Protein AF-A0A3N8IV10-F1 (afdb_monomer)

Solvent-accessible surface area (backbone atoms only — not comparable to full-atom values): 4316 Å² total; per-residue (Å²): 136,82,88,79,71,78,74,82,79,75,79,79,46,73,68,54,55,54,48,49,53,52,51,52,52,51,51,53,52,49,52,54,53,46,49,62,46,30,76,74,72,44,54,73,68,54,40,51,51,49,52,52,50,54,50,53,53,47,62,73,68,50,62,94,77,75,70,82,129

Radius of gyration: 16.62 Å; Cα contacts (8 Å, |Δi|>4): 13; chains: 1; bounding box: 40×31×36 Å

Mean predicted aligned error: 11.73 Å

Secondary structure (DSSP, 8-state):
-------TT----HHHHHHHHHHHHHHHHHHHHHHHHHHHH--HHHHHHHHHHHHHHHHHHS-TT----

pLDDT: mean 74.49, std 20.27, range [32.09, 95.62]

Foldseek 3Di:
DDPPDPPPPPPCDPVNVVVVVVVLVVVVVVLVVLQVVCVVPNDPVSNVVSVVVVVVSCVVPPPPPPDDD

Sequence (69 aa):
MSATGKITGLRIGPDYLQFADTLALAACSLLVALDGFVGRFGTPEEQEALGALVNAYRELHEPLGASPR

Structure (mmCIF, N/CA/C/O backbone):
data_AF-A0A3N8IV10-F1
#
_entry.id   AF-A0A3N8IV10-F1
#
loop_
_atom_site.group_PDB
_atom_site.id
_atom_site.type_symbol
_atom_site.label_atom_id
_atom_site.label_alt_id
_atom_site.label_comp_id
_atom_site.label_asym_id
_atom_site.label_entity_id
_atom_site.label_seq_id
_atom_site.pdbx_PDB_ins_code
_atom_site.Cartn_x
_atom_site.Cartn_y
_atom_site.Cartn_z
_atom_site.occupancy
_atom_site.B_iso_or_equiv
_atom_site.auth_seq_id
_atom_site.auth_comp_id
_atom_site.auth_asym_id
_atom_site.auth_atom_id
_atom_site.pdbx_PDB_model_num
ATOM 1 N N . MET A 1 1 ? 23.170 20.556 0.915 1.00 32.09 1 MET A N 1
ATOM 2 C CA . MET A 1 1 ? 23.936 19.439 0.319 1.00 32.09 1 MET A CA 1
ATOM 3 C C . MET A 1 1 ? 22.996 18.695 -0.608 1.00 32.09 1 MET A C 1
ATOM 5 O O . MET A 1 1 ? 22.097 18.023 -0.130 1.00 32.09 1 MET A O 1
ATOM 9 N N . SER A 1 2 ? 23.124 18.923 -1.914 1.00 34.94 2 SER A N 1
ATOM 10 C CA . SER A 1 2 ? 22.311 18.258 -2.934 1.00 34.94 2 SER A CA 1
ATOM 11 C C . SER A 1 2 ? 23.030 16.975 -3.328 1.00 34.94 2 SER A C 1
ATOM 13 O O . SER A 1 2 ? 24.096 17.042 -3.939 1.00 34.94 2 SER A O 1
ATOM 15 N N . ALA A 1 3 ? 22.499 15.813 -2.952 1.00 41.12 3 ALA A N 1
ATOM 16 C CA . ALA A 1 3 ? 23.013 14.523 -3.407 1.00 41.12 3 ALA A CA 1
ATOM 17 C C . ALA A 1 3 ? 22.548 14.256 -4.849 1.00 41.12 3 ALA A C 1
ATOM 19 O O . ALA A 1 3 ? 21.890 13.265 -5.142 1.00 41.12 3 ALA A O 1
ATOM 20 N N . THR A 1 4 ? 22.876 15.161 -5.771 1.00 47.38 4 THR A N 1
ATOM 21 C CA . THR A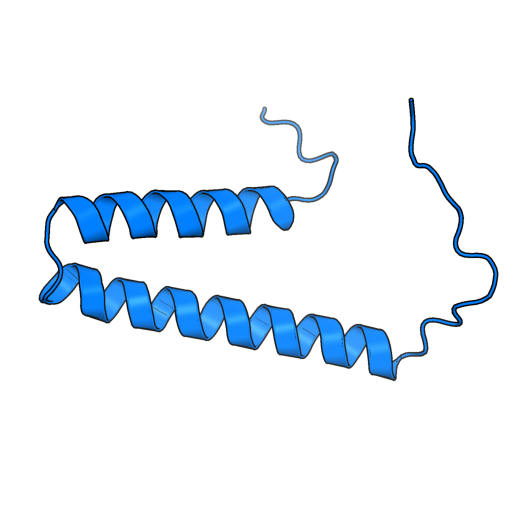 1 4 ? 22.681 14.951 -7.209 1.00 47.38 4 THR A CA 1
ATOM 22 C C . THR A 1 4 ? 23.900 14.212 -7.754 1.00 47.38 4 THR A C 1
ATOM 24 O O . THR A 1 4 ? 24.678 14.734 -8.549 1.00 47.38 4 THR A O 1
ATOM 27 N N . GLY A 1 5 ? 24.112 12.987 -7.276 1.00 38.88 5 GLY A N 1
ATOM 28 C CA . GLY A 1 5 ? 25.056 12.069 -7.892 1.00 38.88 5 GLY A CA 1
ATOM 29 C C . GLY A 1 5 ? 24.426 11.507 -9.159 1.00 38.88 5 GLY A C 1
ATOM 30 O O . GLY A 1 5 ? 23.583 10.620 -9.081 1.00 38.88 5 GLY A O 1
ATOM 31 N N . LYS A 1 6 ? 24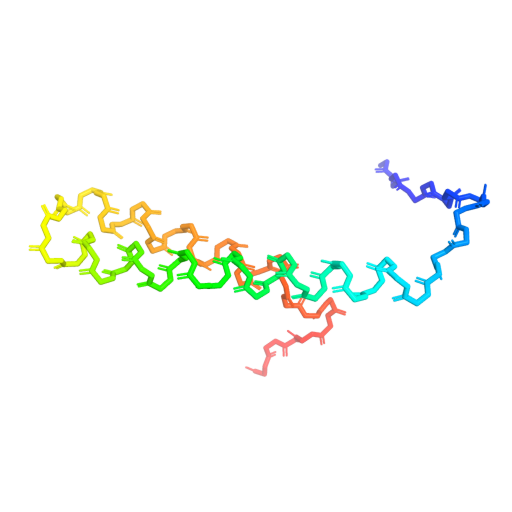.819 12.003 -10.340 1.00 44.62 6 LYS A N 1
ATOM 32 C CA . LYS A 1 6 ? 24.622 11.240 -11.579 1.00 44.62 6 LYS A CA 1
ATOM 33 C C . LYS A 1 6 ? 25.351 9.912 -11.386 1.00 44.62 6 LYS A C 1
ATOM 35 O O . LYS A 1 6 ? 26.579 9.892 -11.400 1.00 44.62 6 LYS A O 1
ATOM 40 N N . ILE A 1 7 ? 24.616 8.815 -11.224 1.00 50.53 7 ILE A N 1
ATOM 41 C CA . ILE A 1 7 ? 25.178 7.470 -11.365 1.00 50.53 7 ILE A CA 1
ATOM 42 C C . ILE A 1 7 ? 25.485 7.295 -12.859 1.00 50.53 7 ILE A C 1
ATOM 44 O O . ILE A 1 7 ? 24.682 6.787 -13.640 1.00 50.53 7 ILE A O 1
ATOM 48 N N . THR A 1 8 ? 26.622 7.831 -13.301 1.00 46.53 8 THR A N 1
ATOM 49 C CA . THR A 1 8 ? 27.139 7.656 -14.658 1.00 46.53 8 THR A CA 1
ATOM 50 C C . THR A 1 8 ? 27.458 6.182 -14.869 1.00 46.53 8 THR A C 1
ATOM 52 O O . THR A 1 8 ? 28.371 5.660 -14.238 1.00 46.53 8 THR A O 1
ATOM 55 N N . GLY A 1 9 ? 26.711 5.517 -15.755 1.00 48.06 9 GLY A N 1
ATOM 56 C CA . GLY A 1 9 ? 27.006 4.150 -16.201 1.00 48.06 9 GLY A CA 1
ATOM 57 C C . GLY A 1 9 ? 25.865 3.142 -16.076 1.00 48.06 9 GLY A C 1
ATOM 58 O O . GLY A 1 9 ? 25.956 2.081 -16.691 1.00 48.06 9 GLY A O 1
ATOM 59 N N . LEU A 1 10 ? 24.775 3.449 -15.363 1.00 48.72 10 LEU A N 1
ATOM 60 C CA . LEU A 1 10 ? 23.626 2.544 -15.318 1.00 48.72 10 LEU A CA 1
ATOM 61 C C . LEU A 1 10 ? 22.810 2.698 -16.610 1.00 48.72 10 LEU A C 1
ATOM 63 O O . LEU A 1 10 ? 21.978 3.596 -16.739 1.00 48.72 10 LEU A O 1
ATOM 67 N N . ARG A 1 11 ? 23.074 1.845 -17.606 1.00 45.88 11 ARG A N 1
ATOM 68 C CA . ARG A 1 11 ? 22.158 1.683 -18.739 1.00 45.88 11 ARG A CA 1
ATOM 69 C C . ARG A 1 11 ? 20.886 1.038 -18.201 1.00 45.88 11 ARG A C 1
ATOM 71 O O . ARG A 1 11 ? 20.836 -0.174 -18.028 1.00 45.88 11 ARG A O 1
ATOM 78 N N . ILE A 1 12 ? 19.883 1.862 -17.916 1.00 54.09 12 ILE A N 1
ATOM 79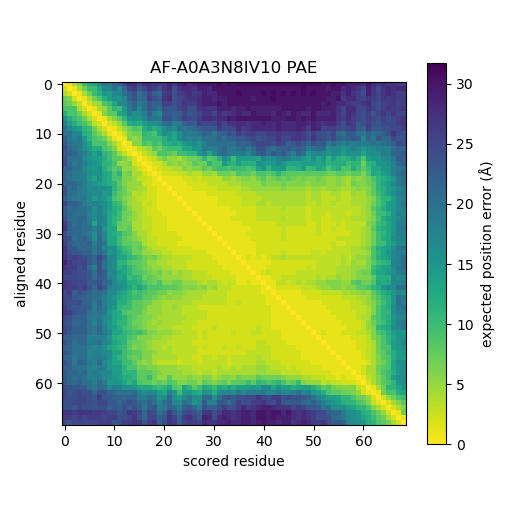 C CA . ILE A 1 12 ? 18.522 1.405 -17.646 1.00 54.09 12 ILE A CA 1
ATOM 80 C C . ILE A 1 12 ? 18.011 0.785 -18.951 1.00 54.09 12 ILE A C 1
ATOM 82 O O . ILE A 1 12 ? 17.613 1.490 -19.875 1.00 54.09 12 ILE A O 1
ATOM 86 N N . GLY A 1 13 ? 18.141 -0.535 -19.068 1.00 56.09 13 GLY A N 1
ATOM 87 C CA . GLY A 1 13 ? 17.537 -1.294 -20.157 1.00 56.09 13 GLY A CA 1
ATOM 88 C C . GLY A 1 13 ? 16.010 -1.327 -20.013 1.00 56.09 13 GLY A C 1
ATOM 89 O O . GLY A 1 13 ? 15.497 -1.072 -18.920 1.00 56.09 13 GLY A O 1
ATOM 90 N N . PRO A 1 14 ? 15.271 -1.662 -21.084 1.00 58.94 14 PRO A N 1
ATOM 91 C CA . PRO A 1 14 ? 13.810 -1.799 -21.038 1.00 58.94 14 PRO A CA 1
ATOM 92 C C . PRO A 1 14 ? 13.340 -2.762 -19.933 1.00 58.94 14 PRO A C 1
ATOM 94 O O . PRO A 1 14 ? 12.309 -2.520 -19.312 1.00 58.94 14 PRO A O 1
ATOM 97 N N . ASP A 1 15 ? 14.147 -3.774 -19.610 1.00 62.25 15 ASP A N 1
ATOM 98 C CA . ASP A 1 15 ? 13.873 -4.748 -18.547 1.00 62.25 15 ASP A CA 1
ATOM 99 C C . ASP A 1 15 ? 13.816 -4.113 -17.147 1.00 62.25 15 ASP A C 1
ATOM 101 O O . ASP A 1 15 ? 13.053 -4.554 -16.293 1.00 62.25 15 ASP A O 1
ATOM 105 N N . TYR A 1 16 ? 14.586 -3.048 -16.899 1.00 61.47 16 TYR A N 1
ATOM 106 C CA . TYR A 1 16 ? 14.572 -2.347 -15.611 1.00 61.47 16 TYR A CA 1
ATOM 107 C C . TYR A 1 16 ? 13.308 -1.497 -15.444 1.00 61.47 16 TYR A C 1
ATOM 109 O O . TYR A 1 16 ? 12.762 -1.416 -14.347 1.00 61.47 16 TYR A O 1
ATOM 117 N N . LEU A 1 17 ? 12.821 -0.886 -16.529 1.00 65.94 17 LEU A N 1
ATOM 118 C CA . LEU A 1 17 ? 11.552 -0.153 -16.515 1.00 65.94 17 LEU A CA 1
ATOM 119 C C . LEU A 1 17 ? 10.373 -1.112 -16.309 1.00 65.94 17 LEU A C 1
ATOM 121 O O . LEU A 1 17 ? 9.554 -0.880 -15.428 1.00 65.94 17 LEU A O 1
ATOM 125 N N . GLN A 1 18 ? 10.352 -2.243 -17.020 1.00 68.12 18 GLN A N 1
ATOM 126 C CA . GLN A 1 18 ? 9.342 -3.288 -16.812 1.00 68.12 18 GLN A CA 1
ATOM 127 C C . GLN A 1 18 ? 9.384 -3.874 -15.393 1.00 68.12 18 GLN A C 1
ATOM 129 O O . GL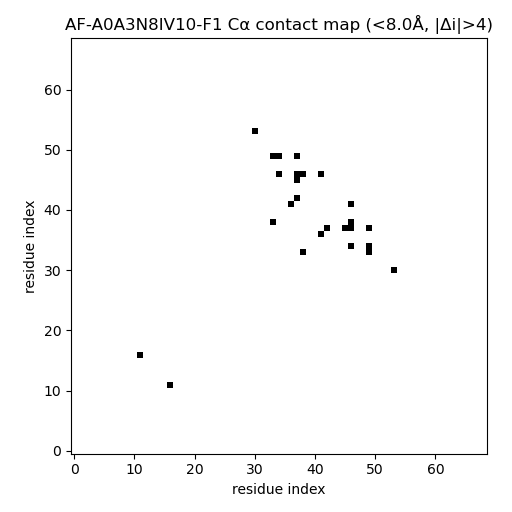N A 1 18 ? 8.339 -4.147 -14.799 1.00 68.12 18 GLN A O 1
ATOM 134 N N . PHE A 1 19 ? 10.580 -4.045 -14.824 1.00 75.94 19 PHE A N 1
ATOM 135 C CA . PHE A 1 19 ? 10.744 -4.466 -13.436 1.00 75.94 19 PHE A CA 1
ATOM 136 C C . PHE A 1 19 ? 10.189 -3.426 -12.453 1.00 75.94 19 PHE A C 1
ATOM 138 O O . PHE A 1 19 ? 9.474 -3.793 -11.523 1.00 75.94 19 PHE A O 1
ATOM 145 N N . ALA A 1 20 ? 10.471 -2.138 -12.669 1.00 77.00 20 ALA A N 1
ATOM 146 C CA . ALA A 1 20 ? 9.955 -1.054 -11.837 1.00 77.00 20 ALA A CA 1
ATOM 147 C C . ALA A 1 20 ? 8.420 -0.967 -11.892 1.00 77.00 20 ALA A C 1
ATOM 149 O O . ALA A 1 20 ? 7.784 -0.856 -10.845 1.00 77.00 20 ALA A O 1
ATOM 150 N N . ASP A 1 21 ? 7.826 -1.105 -13.079 1.00 78.69 21 ASP A N 1
ATOM 151 C CA . ASP A 1 21 ? 6.370 -1.127 -13.257 1.00 78.69 21 ASP A CA 1
ATOM 152 C C . ASP A 1 21 ? 5.737 -2.340 -12.561 1.00 78.69 21 ASP A C 1
ATOM 154 O O . ASP A 1 21 ? 4.719 -2.220 -11.877 1.00 78.69 21 ASP A O 1
ATOM 158 N N . THR A 1 22 ? 6.372 -3.510 -12.673 1.00 81.38 22 THR A N 1
ATOM 159 C CA . THR A 1 22 ? 5.928 -4.735 -11.990 1.00 81.38 22 THR A CA 1
ATOM 160 C C . THR A 1 22 ? 5.986 -4.574 -10.473 1.00 81.38 22 THR A C 1
ATOM 162 O O . THR A 1 22 ? 5.060 -4.972 -9.766 1.00 81.38 22 THR A O 1
ATOM 165 N N . LEU A 1 23 ? 7.055 -3.962 -9.958 1.00 84.44 23 LEU A N 1
ATOM 166 C CA . LEU A 1 23 ? 7.218 -3.700 -8.533 1.00 84.44 23 LEU A CA 1
ATOM 167 C C . LEU A 1 23 ? 6.181 -2.691 -8.024 1.00 84.44 23 LEU A C 1
ATOM 169 O O . LEU A 1 23 ? 5.594 -2.910 -6.965 1.00 84.44 23 LEU A O 1
ATOM 173 N N . ALA A 1 24 ? 5.916 -1.626 -8.784 1.00 85.00 24 ALA A N 1
ATOM 174 C CA . ALA A 1 24 ? 4.875 -0.656 -8.460 1.00 85.00 24 ALA A CA 1
ATOM 175 C C . ALA A 1 24 ? 3.489 -1.320 -8.422 1.00 85.00 24 ALA A C 1
ATOM 177 O O . ALA A 1 24 ? 2.740 -1.143 -7.464 1.00 85.00 24 ALA A O 1
ATOM 178 N N . LEU A 1 25 ? 3.170 -2.165 -9.407 1.00 84.94 25 LEU A N 1
ATOM 179 C CA . LEU A 1 25 ? 1.914 -2.914 -9.433 1.00 84.94 25 LEU A CA 1
ATOM 180 C C . LEU A 1 25 ? 1.784 -3.874 -8.239 1.00 84.94 25 LEU A C 1
ATOM 182 O O . LEU A 1 25 ? 0.709 -3.970 -7.641 1.00 84.94 25 LEU A O 1
ATOM 186 N N . ALA A 1 26 ? 2.864 -4.566 -7.867 1.00 89.56 26 ALA A N 1
ATOM 187 C CA . ALA A 1 26 ? 2.887 -5.455 -6.708 1.00 89.56 26 ALA A CA 1
ATOM 188 C C . ALA A 1 26 ? 2.677 -4.687 -5.392 1.00 89.56 26 ALA A C 1
ATOM 190 O O . ALA A 1 26 ? 1.881 -5.115 -4.556 1.00 89.56 26 ALA A O 1
ATOM 191 N N . ALA A 1 27 ? 3.330 -3.531 -5.231 1.00 89.62 27 ALA A N 1
ATOM 192 C CA . ALA A 1 27 ? 3.155 -2.661 -4.071 1.00 89.62 27 ALA A CA 1
ATOM 193 C C . ALA A 1 27 ? 1.712 -2.138 -3.965 1.00 89.62 27 ALA A C 1
ATOM 195 O O . ALA A 1 27 ? 1.092 -2.272 -2.910 1.00 89.62 27 ALA A O 1
ATOM 196 N N . CYS A 1 28 ? 1.135 -1.641 -5.065 1.00 89.06 28 CYS A N 1
ATOM 197 C CA . CYS A 1 28 ? -0.273 -1.238 -5.123 1.00 89.06 28 CYS A CA 1
ATOM 198 C C . CYS A 1 28 ? -1.219 -2.387 -4.744 1.00 89.06 28 CYS A C 1
ATOM 200 O O . CYS A 1 28 ? -2.134 -2.200 -3.944 1.00 89.06 28 CYS A O 1
ATOM 202 N N . SER A 1 29 ? -0.986 -3.585 -5.287 1.00 91.88 29 SER A N 1
ATOM 203 C CA . SER A 1 29 ? -1.812 -4.768 -5.005 1.00 91.88 29 SER A CA 1
ATOM 204 C C . SER A 1 29 ? -1.763 -5.160 -3.525 1.00 91.88 29 SER A C 1
ATOM 206 O O . SER A 1 29 ? -2.793 -5.493 -2.939 1.00 91.88 29 SER A O 1
ATOM 208 N N . LEU 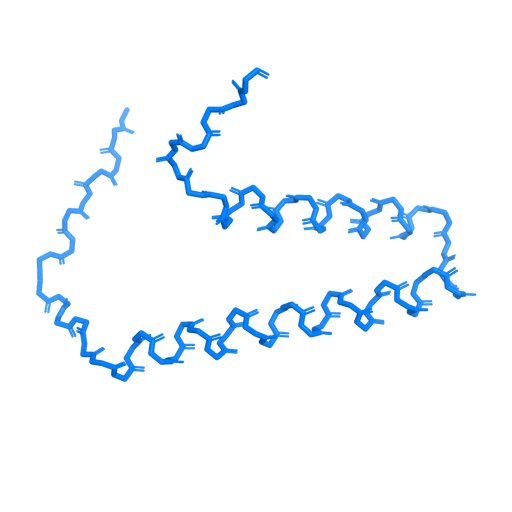A 1 30 ? -0.583 -5.080 -2.903 1.00 92.81 30 LEU A N 1
ATOM 209 C CA . LEU A 1 30 ? -0.409 -5.336 -1.475 1.00 92.81 30 LEU A CA 1
ATOM 210 C C . LEU A 1 30 ? -1.136 -4.294 -0.617 1.00 92.81 30 LEU A C 1
ATOM 212 O O . LEU A 1 30 ? -1.830 -4.672 0.322 1.00 92.81 30 LEU A O 1
ATOM 216 N N . LEU A 1 31 ? -1.013 -3.004 -0.944 1.00 92.75 31 LEU A N 1
ATOM 217 C CA . LEU A 1 31 ? -1.684 -1.932 -0.201 1.00 92.75 31 LEU A CA 1
ATOM 218 C C . LEU A 1 31 ? -3.210 -2.082 -0.240 1.00 92.75 31 LEU A C 1
ATOM 220 O O . LEU A 1 31 ? -3.854 -1.947 0.794 1.00 92.75 31 LEU A O 1
ATOM 224 N N . VAL A 1 32 ? -3.785 -2.442 -1.393 1.00 90.81 32 VAL A N 1
ATOM 225 C CA . VAL A 1 32 ? -5.228 -2.719 -1.518 1.00 90.81 32 VAL A CA 1
ATOM 226 C C . VAL A 1 32 ? -5.648 -3.929 -0.677 1.00 90.81 32 VAL A C 1
ATOM 228 O O . VAL A 1 32 ? -6.689 -3.900 -0.022 1.00 90.81 32 VAL A O 1
ATOM 231 N N . ALA A 1 33 ? -4.846 -4.997 -0.667 1.00 93.06 33 ALA A N 1
ATOM 232 C CA . ALA A 1 33 ? -5.133 -6.173 0.151 1.00 93.06 33 ALA A CA 1
ATOM 233 C C . ALA A 1 33 ? -5.078 -5.853 1.655 1.00 93.06 33 ALA A C 1
ATOM 235 O O . ALA A 1 33 ? -5.936 -6.308 2.414 1.00 93.06 33 ALA A O 1
ATOM 236 N N . LEU A 1 34 ? -4.096 -5.049 2.076 1.00 92.88 34 LEU A N 1
ATOM 237 C CA . LEU A 1 34 ? -3.974 -4.577 3.453 1.00 92.88 34 LEU A CA 1
ATOM 238 C C . LEU A 1 34 ? -5.146 -3.676 3.843 1.00 92.88 34 LEU A C 1
ATOM 240 O O . LEU A 1 34 ? -5.671 -3.846 4.935 1.00 92.88 34 LEU A O 1
ATOM 244 N N . ASP A 1 35 ? -5.605 -2.796 2.954 1.00 91.56 35 ASP A N 1
ATOM 245 C CA . ASP A 1 35 ? -6.758 -1.919 3.202 1.00 91.56 35 ASP A CA 1
ATOM 246 C C . ASP A 1 35 ? -8.034 -2.721 3.462 1.00 91.56 35 ASP A C 1
ATOM 248 O O . ASP A 1 35 ? -8.692 -2.545 4.488 1.00 91.5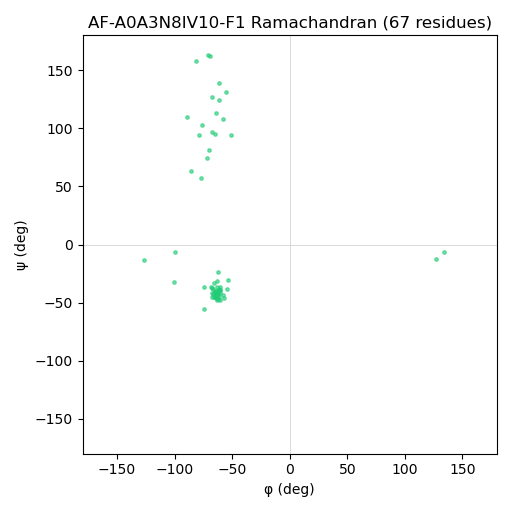6 35 ASP A O 1
ATOM 252 N N . GLY A 1 36 ? -8.315 -3.715 2.615 1.00 89.81 36 GLY A N 1
ATOM 253 C CA . GLY A 1 36 ? -9.452 -4.611 2.821 1.00 89.81 36 GLY A CA 1
ATOM 254 C C . GLY A 1 36 ? -9.353 -5.447 4.104 1.00 89.81 36 GLY A C 1
ATOM 255 O O . GLY A 1 36 ? -10.366 -5.695 4.762 1.00 89.81 36 GLY A O 1
ATOM 256 N N . PHE A 1 37 ? -8.147 -5.887 4.474 1.00 93.62 37 PHE A N 1
ATOM 257 C CA . PHE A 1 37 ? -7.927 -6.686 5.679 1.00 93.62 37 PHE A CA 1
ATOM 258 C C . PHE A 1 37 ? -8.024 -5.840 6.957 1.00 93.62 37 PHE A C 1
ATOM 260 O O . PHE A 1 37 ? -8.832 -6.135 7.838 1.00 93.62 37 PHE A O 1
ATOM 267 N N . VAL A 1 38 ? -7.239 -4.769 7.047 1.00 94.25 38 VAL A N 1
ATOM 268 C CA . VAL A 1 38 ? -7.149 -3.883 8.215 1.00 94.25 38 VAL A CA 1
ATOM 269 C C . VAL A 1 38 ? -8.447 -3.100 8.407 1.00 94.25 38 VAL A C 1
ATOM 271 O O . VAL A 1 38 ? -8.911 -2.961 9.535 1.00 94.25 38 VAL A O 1
ATOM 274 N N . GLY A 1 39 ? -9.116 -2.686 7.328 1.00 90.88 39 GLY A N 1
ATOM 275 C CA . GLY A 1 39 ? -10.433 -2.052 7.421 1.00 90.88 39 GLY A CA 1
ATOM 276 C C . GLY A 1 39 ? -11.514 -2.964 8.014 1.00 90.88 39 GLY A C 1
ATOM 277 O O . GLY A 1 39 ? -12.498 -2.477 8.567 1.00 90.88 39 GLY A O 1
ATOM 278 N N . ARG A 1 40 ? -11.347 -4.293 7.931 1.00 91.75 40 ARG A N 1
ATOM 279 C CA . ARG A 1 40 ? -12.320 -5.267 8.451 1.00 91.75 40 ARG A CA 1
ATOM 280 C C . ARG A 1 40 ? -11.938 -5.871 9.802 1.00 91.75 40 ARG A C 1
ATOM 282 O O . ARG A 1 40 ? -12.834 -6.220 10.567 1.00 91.75 40 ARG A O 1
ATOM 289 N N . PHE A 1 41 ? -10.646 -6.031 10.071 1.00 93.69 41 PHE A N 1
ATOM 290 C CA . PHE A 1 41 ? -10.142 -6.763 11.237 1.00 93.69 41 PHE A CA 1
ATOM 291 C C . PHE A 1 41 ? -9.146 -5.977 12.090 1.00 93.69 41 PHE A C 1
ATOM 293 O O . PHE A 1 41 ? -8.846 -6.414 13.198 1.00 93.69 41 PHE A O 1
ATOM 300 N N . GLY A 1 42 ? -8.623 -4.863 11.582 1.00 90.75 42 GLY A N 1
ATOM 301 C CA . GLY A 1 42 ? -7.579 -4.095 12.246 1.00 90.75 42 GLY A CA 1
ATOM 302 C C . GLY A 1 42 ? -8.107 -3.162 13.327 1.00 90.75 42 GLY A C 1
ATOM 303 O O . GLY A 1 42 ? -9.278 -2.763 13.319 1.00 90.75 42 GLY A O 1
ATOM 304 N N . THR A 1 43 ? -7.225 -2.798 14.253 1.00 95.62 43 THR A N 1
ATOM 305 C CA . THR A 1 43 ? -7.509 -1.789 15.278 1.00 95.62 43 THR A CA 1
ATOM 306 C C . THR A 1 43 ? -7.585 -0.386 14.660 1.00 95.62 43 THR A C 1
ATOM 308 O O . THR A 1 43 ? -7.095 -0.165 13.547 1.00 95.62 43 THR A O 1
ATOM 311 N N . PRO A 1 44 ? -8.169 0.599 15.365 1.00 94.19 44 PRO A N 1
ATOM 312 C CA . PRO A 1 44 ? -8.143 1.989 14.9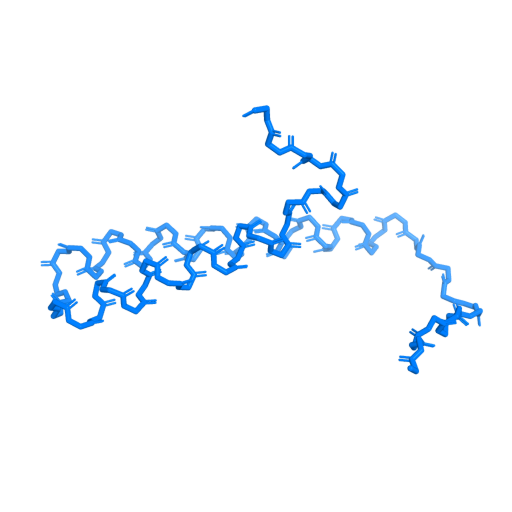17 1.00 94.19 44 PRO A CA 1
ATOM 313 C C . PRO A 1 44 ? -6.724 2.512 14.651 1.00 94.19 44 PRO A C 1
ATOM 315 O O . PRO A 1 44 ? -6.523 3.216 13.664 1.00 94.19 44 PRO A O 1
ATOM 318 N N . GLU A 1 45 ? -5.731 2.131 15.467 1.00 95.62 45 GLU A N 1
ATOM 319 C CA . GLU A 1 45 ? -4.339 2.540 15.231 1.00 95.62 45 GLU A CA 1
ATOM 320 C C . GLU A 1 45 ? -3.756 1.913 13.957 1.00 95.62 45 GLU A C 1
ATOM 322 O O . GLU A 1 45 ? -3.031 2.575 13.218 1.00 95.62 45 GLU A O 1
ATOM 327 N N . GLU A 1 46 ? -4.078 0.650 13.666 1.00 93.31 46 GLU A N 1
ATOM 328 C CA . GLU A 1 46 ? -3.617 -0.026 12.447 1.00 93.31 46 GLU A CA 1
ATOM 329 C C . GLU A 1 46 ? -4.243 0.585 11.188 1.00 93.31 46 GLU A C 1
ATOM 331 O O . GLU A 1 46 ? -3.565 0.738 10.171 1.00 93.31 46 GLU A O 1
ATOM 336 N N . GLN A 1 47 ? -5.517 0.981 11.259 1.00 92.94 47 GLN A N 1
ATOM 337 C CA . GLN A 1 47 ? -6.205 1.683 10.172 1.00 92.94 47 GLN A CA 1
ATOM 338 C C . GLN A 1 47 ? -5.575 3.057 9.904 1.00 92.94 47 GLN A C 1
ATOM 340 O O . GLN A 1 47 ? -5.342 3.414 8.748 1.00 92.94 47 GLN A O 1
ATOM 345 N N . GLU A 1 48 ? -5.240 3.808 10.955 1.00 93.75 48 GLU A N 1
ATOM 346 C CA . GLU A 1 48 ? -4.548 5.096 10.832 1.00 93.75 48 GLU A CA 1
ATOM 347 C C . GLU A 1 48 ? -3.135 4.928 10.254 1.00 93.75 48 GLU A C 1
ATOM 349 O O . GLU A 1 48 ? -2.756 5.629 9.311 1.00 93.75 48 GLU A O 1
ATOM 354 N N . ALA A 1 49 ? -2.375 3.949 10.755 1.00 93.88 49 ALA A N 1
ATOM 355 C CA . ALA A 1 49 ? -1.039 3.635 10.258 1.00 93.88 49 ALA A CA 1
ATOM 356 C C . ALA A 1 49 ? -1.059 3.225 8.777 1.00 93.88 49 ALA A C 1
ATOM 358 O O . ALA A 1 49 ? -0.192 3.641 8.003 1.00 93.88 49 ALA A O 1
ATOM 359 N N . LEU A 1 50 ? -2.066 2.455 8.357 1.00 93.69 50 LEU A N 1
ATOM 360 C CA . LEU A 1 50 ? -2.238 2.091 6.957 1.00 93.69 50 LEU A CA 1
ATOM 361 C C . LEU A 1 50 ? -2.598 3.303 6.090 1.00 93.69 50 LEU A C 1
ATOM 36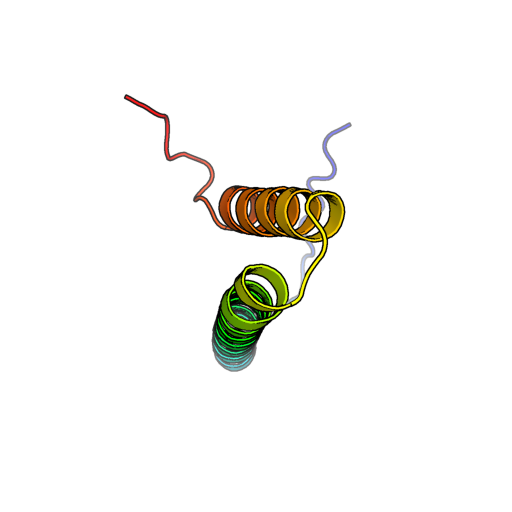3 O O . LEU A 1 50 ? -2.034 3.464 5.008 1.00 93.69 50 LEU A O 1
ATOM 367 N N . GLY A 1 51 ? -3.471 4.189 6.572 1.00 90.38 51 GLY A N 1
ATOM 368 C CA . GLY A 1 51 ? -3.780 5.448 5.892 1.00 90.38 51 GLY A CA 1
ATOM 369 C C . GLY A 1 51 ? -2.531 6.310 5.675 1.00 90.38 51 GLY A C 1
ATOM 370 O O . GLY A 1 51 ? -2.303 6.816 4.573 1.00 90.38 51 GLY A O 1
ATOM 371 N N . ALA A 1 52 ? -1.671 6.415 6.691 1.00 93.06 52 ALA A N 1
ATOM 372 C CA . ALA A 1 52 ? -0.390 7.111 6.587 1.00 93.06 52 ALA A CA 1
ATOM 373 C C . ALA A 1 52 ? 0.553 6.448 5.566 1.00 93.06 52 ALA A C 1
ATOM 375 O O . ALA A 1 52 ? 1.171 7.142 4.758 1.00 93.06 52 ALA A O 1
ATOM 376 N N . LEU A 1 53 ? 0.625 5.112 5.550 1.00 90.94 53 LEU A N 1
ATOM 377 C CA . LEU A 1 53 ? 1.443 4.355 4.600 1.00 90.94 53 LEU A CA 1
ATOM 378 C C . LEU A 1 53 ? 0.990 4.564 3.146 1.00 90.94 53 LEU A C 1
ATOM 380 O O . LEU A 1 53 ? 1.821 4.789 2.266 1.00 90.94 53 LEU A O 1
ATOM 384 N N . VAL A 1 54 ? -0.320 4.520 2.890 1.00 89.62 54 VAL A N 1
ATOM 385 C CA . VAL A 1 54 ? -0.892 4.755 1.554 1.00 89.62 54 VAL A CA 1
ATOM 386 C C . VAL A 1 54 ? -0.613 6.182 1.080 1.00 89.62 54 VAL A C 1
ATOM 388 O O . VAL A 1 54 ? -0.244 6.381 -0.080 1.00 89.62 54 VAL A O 1
ATOM 391 N N . ASN A 1 55 ? -0.746 7.174 1.964 1.00 88.69 55 ASN A N 1
ATOM 392 C CA . ASN A 1 55 ? -0.440 8.566 1.633 1.00 88.69 55 ASN A CA 1
ATOM 393 C C . ASN A 1 55 ? 1.047 8.760 1.308 1.00 88.69 55 ASN A C 1
ATOM 395 O O . ASN A 1 55 ? 1.362 9.334 0.269 1.00 88.69 55 ASN A O 1
ATOM 399 N N . ALA A 1 56 ? 1.954 8.205 2.116 1.00 89.06 56 ALA A N 1
ATOM 400 C CA . ALA A 1 56 ? 3.392 8.270 1.851 1.00 89.06 56 ALA A CA 1
ATOM 401 C C . ALA A 1 56 ? 3.770 7.599 0.517 1.00 89.06 56 ALA A C 1
ATOM 403 O O . ALA A 1 56 ? 4.594 8.117 -0.237 1.00 89.06 56 ALA A O 1
ATOM 404 N N . TYR A 1 57 ? 3.140 6.465 0.190 1.00 86.19 57 TYR A N 1
ATOM 405 C CA . TYR A 1 57 ? 3.337 5.805 -1.101 1.00 86.19 57 TYR A CA 1
ATOM 406 C C . TYR A 1 57 ? 2.860 6.678 -2.273 1.00 86.19 57 TYR A C 1
ATOM 408 O O . TYR A 1 57 ? 3.536 6.757 -3.299 1.00 86.19 57 TYR A O 1
ATOM 416 N N . ARG A 1 58 ? 1.728 7.378 -2.117 1.00 84.38 58 ARG A N 1
ATOM 417 C CA . ARG A 1 58 ? 1.222 8.319 -3.126 1.00 84.38 58 ARG A CA 1
ATOM 418 C C . ARG A 1 58 ? 2.180 9.487 -3.337 1.00 84.38 58 ARG A C 1
ATOM 420 O O . ARG A 1 58 ? 2.501 9.769 -4.483 1.00 84.38 58 ARG A O 1
ATOM 427 N N . GLU A 1 59 ? 2.653 10.120 -2.268 1.00 86.12 59 GLU A N 1
ATOM 428 C CA . GLU A 1 59 ? 3.599 11.245 -2.345 1.00 86.12 59 GLU A CA 1
ATOM 429 C C . GLU A 1 59 ? 4.916 10.849 -3.028 1.00 86.12 59 GLU A C 1
ATOM 431 O O . GLU A 1 59 ? 5.473 11.622 -3.803 1.00 86.12 59 GLU A O 1
ATOM 436 N N . LEU A 1 60 ? 5.395 9.620 -2.803 1.00 81.62 60 LEU A N 1
ATOM 437 C CA . LEU A 1 60 ? 6.600 9.101 -3.454 1.00 81.62 60 LEU A CA 1
ATOM 438 C C . LEU A 1 60 ? 6.434 8.936 -4.975 1.00 81.62 60 LEU A C 1
ATOM 440 O O . LEU A 1 60 ? 7.404 9.073 -5.723 1.00 81.62 60 LEU A O 1
ATOM 444 N N . HIS A 1 61 ? 5.221 8.610 -5.423 1.00 74.69 61 HIS A N 1
ATOM 445 C CA . HIS A 1 61 ? 4.892 8.361 -6.827 1.00 74.69 61 HIS A CA 1
ATOM 446 C C . HIS A 1 61 ? 4.235 9.556 -7.529 1.00 74.69 61 HIS A C 1
ATOM 448 O O . HIS A 1 61 ? 4.030 9.511 -8.746 1.00 74.69 61 HIS A O 1
ATOM 45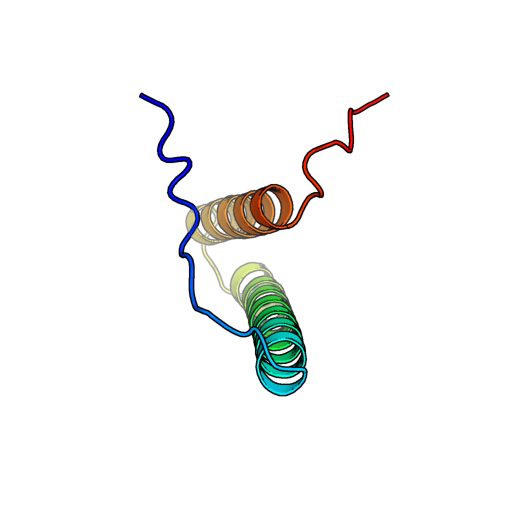4 N N . GLU A 1 62 ? 3.918 10.625 -6.800 1.00 70.31 62 GLU A N 1
ATOM 455 C CA . GLU A 1 62 ? 3.418 11.855 -7.389 1.00 70.31 62 GLU A CA 1
ATOM 456 C C . GLU A 1 62 ? 4.543 12.496 -8.219 1.00 70.31 62 GLU A C 1
ATOM 458 O O . GLU A 1 62 ? 5.670 12.657 -7.737 1.00 70.31 62 GLU A O 1
ATOM 463 N N . PRO A 1 63 ? 4.305 12.822 -9.501 1.00 57.28 63 PRO A N 1
ATOM 464 C CA . PRO A 1 63 ? 5.344 13.415 -10.322 1.00 57.28 63 PRO A CA 1
ATOM 465 C C . PRO A 1 63 ? 5.770 14.751 -9.706 1.00 57.28 63 PRO A C 1
ATOM 467 O O . PRO A 1 63 ? 4.937 15.634 -9.507 1.00 57.28 63 PRO A O 1
ATOM 470 N N . LEU A 1 64 ? 7.074 14.903 -9.435 1.00 49.62 64 LEU A N 1
ATOM 471 C CA . LEU A 1 64 ? 7.712 16.160 -9.026 1.00 49.62 64 LEU A CA 1
ATOM 472 C C . LEU A 1 64 ? 7.317 17.273 -10.015 1.00 49.62 64 LEU A C 1
ATOM 474 O O . LEU A 1 64 ? 7.924 17.413 -11.075 1.00 49.62 64 LEU A O 1
ATOM 478 N N . GLY A 1 65 ? 6.265 18.028 -9.694 1.00 45.78 65 GLY A N 1
ATOM 479 C CA . GLY A 1 65 ? 5.678 19.029 -10.589 1.00 45.78 65 GLY A CA 1
ATOM 480 C C . GLY A 1 65 ? 4.152 19.019 -10.702 1.00 45.78 65 GLY A C 1
ATOM 481 O O . GLY A 1 65 ? 3.608 19.950 -11.297 1.00 45.78 65 GLY A O 1
ATOM 482 N N . ALA A 1 66 ? 3.439 18.054 -10.112 1.00 48.06 66 ALA A N 1
ATOM 483 C CA . ALA A 1 66 ? 2.003 18.192 -9.874 1.00 48.06 66 ALA A CA 1
ATOM 484 C C . ALA A 1 66 ? 1.775 19.211 -8.742 1.00 48.06 66 ALA A C 1
ATOM 486 O O . ALA A 1 66 ? 1.509 18.872 -7.597 1.00 48.06 66 ALA A O 1
ATOM 487 N N . SER A 1 67 ? 1.955 20.496 -9.057 1.00 37.78 67 SER A N 1
ATOM 488 C CA . SER A 1 67 ? 1.496 21.586 -8.199 1.00 37.78 67 SER A CA 1
ATOM 489 C C . SER A 1 67 ? -0.005 21.400 -7.948 1.00 37.78 67 SER A C 1
ATOM 491 O O . SER A 1 67 ? -0.746 21.243 -8.928 1.00 37.78 67 SER A O 1
ATOM 493 N N . PRO A 1 68 ? -0.492 21.465 -6.698 1.00 50.62 68 PRO A N 1
ATOM 494 C CA . PRO A 1 68 ? -1.916 21.635 -6.467 1.00 50.62 68 PRO A CA 1
ATOM 495 C C . PRO A 1 68 ? -2.343 22.977 -7.084 1.00 50.62 68 PRO A C 1
ATOM 497 O O . PRO A 1 68 ? -1.591 23.958 -7.047 1.00 50.62 68 PRO A O 1
ATOM 500 N N . ARG A 1 69 ? -3.511 22.983 -7.728 1.00 40.59 69 ARG A N 1
ATOM 501 C CA . ARG A 1 69 ? -4.241 24.212 -8.056 1.00 40.59 69 ARG A CA 1
ATOM 502 C C . ARG A 1 69 ? -4.914 24.759 -6.809 1.00 40.59 69 ARG A C 1
ATOM 504 O O . ARG A 1 69 ? -5.360 23.924 -5.993 1.00 40.59 69 ARG A O 1
#

Nearest PDB structures (foldseek):
  5l8g-assembly2_N  TM=6.502E-01  e=7.286E+00  Rhodospirillum rubrum
  5l8g-assembly2_S  TM=6.503E-01  e=8.303E+00  Rhodospirillum rubrum